Protein AF-A0AAD8JJK5-F1 (afdb_monomer_lite)

Radius of gyration: 21.24 Å; chains: 1; bounding box: 65×27×54 Å

Secondary structure (DSSP, 8-state):
---SHHHHHHHHHHHHHHHHS-HHHHHHHHHHHHHHHHHHHHHHHHHHHTHHHHHHH-TTS-HHHHHHHHHHHHHHHHHHHHHHHGGGS-HHHHHHHHHHHHHHHHHHHHHHIIIIITT-TT-HHHHHHHHHHHHHHHHHHHHHHHHHHHHHTTS-THHHHHHHHHHHHTT-

Organism: NCBI:txid360622

Structure (mmCIF, N/CA/C/O backbone):
data_AF-A0AAD8JJK5-F1
#
_entry.id   AF-A0AAD8JJK5-F1
#
loop_
_atom_site.group_PDB
_atom_site.id
_atom_site.type_symbol
_atom_site.label_atom_id
_atom_site.label_alt_id
_atom_site.label_comp_id
_atom_site.label_asym_id
_atom_site.label_entity_id
_atom_site.label_seq_id
_atom_site.pdbx_PDB_ins_code
_atom_site.Cartn_x
_atom_site.Cartn_y
_atom_site.Cartn_z
_atom_site.occupancy
_atom_site.B_iso_or_equiv
_atom_site.auth_seq_id
_atom_site.auth_comp_id
_atom_site.auth_asym_id
_atom_site.auth_atom_id
_atom_site.pdbx_PDB_model_num
ATOM 1 N N . MET A 1 1 ? 44.876 12.567 -32.647 1.00 43.31 1 MET A N 1
ATOM 2 C CA . MET A 1 1 ? 43.431 12.855 -32.775 1.00 43.31 1 MET A CA 1
ATOM 3 C C . MET A 1 1 ? 42.720 11.570 -33.188 1.00 43.31 1 MET A C 1
ATOM 5 O O . MET A 1 1 ? 42.617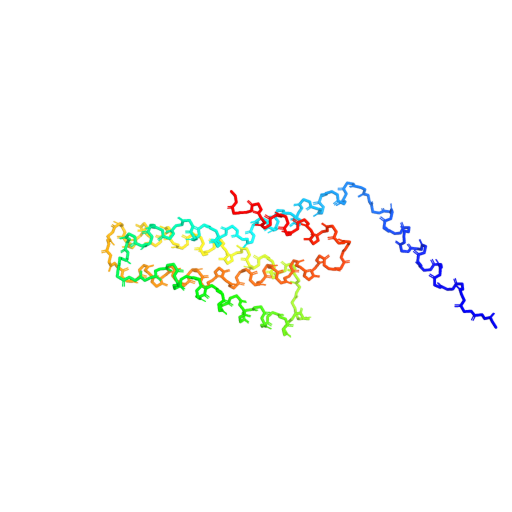 11.303 -34.373 1.00 43.31 1 MET A O 1
ATOM 9 N N . ALA A 1 2 ? 42.324 10.722 -32.238 1.00 44.94 2 ALA A N 1
ATOM 10 C CA . ALA A 1 2 ? 41.580 9.488 -32.514 1.00 44.94 2 ALA A CA 1
ATOM 11 C C . ALA A 1 2 ? 40.769 9.129 -31.262 1.00 44.94 2 ALA A C 1
ATOM 13 O O . ALA A 1 2 ? 41.302 8.551 -30.323 1.00 44.94 2 ALA A O 1
ATOM 14 N N . GLY A 1 3 ? 39.514 9.572 -31.204 1.00 46.41 3 GLY A N 1
ATOM 15 C CA . GLY A 1 3 ? 38.649 9.338 -30.040 1.00 46.41 3 GLY A CA 1
ATOM 16 C C . GLY A 1 3 ? 37.163 9.631 -30.255 1.00 46.41 3 GLY A C 1
ATOM 17 O O . GLY A 1 3 ? 36.410 9.575 -29.295 1.00 46.41 3 GLY A O 1
ATOM 18 N N . ALA A 1 4 ? 36.728 9.943 -31.483 1.00 51.31 4 ALA A N 1
ATOM 19 C CA . ALA A 1 4 ? 35.342 10.334 -31.766 1.00 51.31 4 ALA A CA 1
ATOM 20 C C . ALA A 1 4 ? 34.469 9.204 -32.360 1.00 51.31 4 ALA A C 1
ATOM 22 O O . ALA A 1 4 ? 33.254 9.255 -32.236 1.00 51.31 4 ALA A O 1
ATOM 23 N N . GLY A 1 5 ? 35.055 8.157 -32.959 1.00 49.50 5 GLY A N 1
ATOM 24 C CA . GLY A 1 5 ? 34.291 7.153 -33.727 1.00 49.50 5 GLY A CA 1
ATOM 25 C C . GLY A 1 5 ? 33.651 6.009 -32.923 1.00 49.50 5 GLY A C 1
ATOM 26 O O . GLY A 1 5 ? 32.744 5.343 -33.418 1.00 49.50 5 GLY A O 1
ATOM 27 N N . ALA A 1 6 ? 34.095 5.757 -31.687 1.00 53.78 6 ALA A N 1
ATOM 28 C CA . ALA A 1 6 ? 33.579 4.639 -30.888 1.00 53.78 6 ALA A CA 1
ATOM 29 C C . ALA A 1 6 ? 32.204 4.949 -30.264 1.00 53.78 6 ALA A C 1
ATOM 31 O O . ALA A 1 6 ? 31.313 4.105 -30.297 1.00 53.78 6 ALA A O 1
ATOM 32 N N . GLY A 1 7 ? 32.007 6.182 -29.777 1.00 54.28 7 GLY A N 1
ATOM 33 C CA . GLY A 1 7 ? 30.761 6.595 -29.123 1.00 54.28 7 GLY A CA 1
ATOM 34 C C . GLY A 1 7 ? 29.567 6.677 -30.078 1.00 54.28 7 GLY A C 1
ATOM 35 O O . GLY A 1 7 ? 28.477 6.228 -29.738 1.00 54.28 7 GLY A O 1
ATOM 36 N N . GLU A 1 8 ? 29.752 7.174 -31.303 1.00 56.25 8 GLU A N 1
ATOM 37 C CA . GLU A 1 8 ? 28.666 7.272 -32.295 1.00 56.25 8 GLU A CA 1
ATOM 38 C C . GLU A 1 8 ? 28.166 5.899 -32.762 1.00 56.25 8 GLU A C 1
ATOM 40 O O . GLU A 1 8 ? 26.962 5.696 -32.938 1.00 56.25 8 GLU A O 1
ATOM 45 N N . THR A 1 9 ? 29.070 4.929 -32.903 1.00 55.75 9 THR A N 1
ATOM 46 C CA . THR A 1 9 ? 28.735 3.573 -33.359 1.00 55.75 9 THR A CA 1
ATOM 47 C C . THR A 1 9 ? 27.918 2.817 -32.307 1.00 55.75 9 THR A C 1
ATOM 49 O O . THR A 1 9 ? 26.923 2.173 -32.639 1.00 55.75 9 THR A O 1
ATOM 52 N N . GLU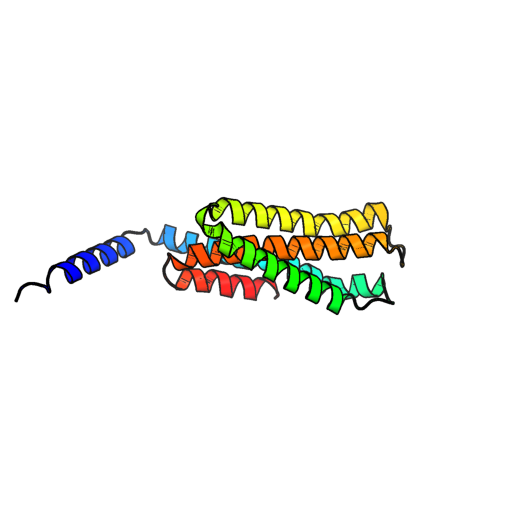 A 1 10 ? 28.279 2.957 -31.029 1.00 57.28 10 GLU A N 1
ATOM 53 C CA . GLU A 1 10 ? 27.555 2.362 -29.901 1.00 57.28 10 GLU A CA 1
ATOM 54 C C . GLU A 1 10 ? 26.169 3.002 -29.729 1.00 57.28 10 GLU A C 1
ATOM 56 O O . GLU A 1 10 ? 25.160 2.301 -29.654 1.00 57.28 10 GLU A O 1
ATOM 61 N N . THR A 1 11 ? 26.091 4.335 -29.811 1.00 59.47 11 THR A N 1
ATOM 62 C CA . THR A 1 11 ? 24.824 5.086 -29.730 1.00 59.47 11 THR A CA 1
ATOM 63 C C . THR A 1 11 ? 23.865 4.694 -30.859 1.00 59.47 11 THR A C 1
ATOM 65 O O . THR A 1 11 ? 22.672 4.486 -30.634 1.00 59.47 11 THR A O 1
ATOM 68 N N . THR A 1 12 ? 24.387 4.507 -32.074 1.00 58.19 12 THR A N 1
ATOM 69 C CA . THR A 1 12 ? 23.602 4.057 -33.234 1.00 58.19 12 THR A CA 1
ATOM 70 C C . THR A 1 12 ? 23.075 2.632 -33.039 1.00 58.19 12 THR A C 1
ATOM 72 O O . THR A 1 12 ? 21.930 2.342 -33.385 1.00 58.19 12 THR A O 1
ATOM 75 N N . HIS A 1 13 ? 23.866 1.752 -32.422 1.00 57.56 13 HIS A N 1
ATOM 76 C CA . HIS A 1 13 ? 23.468 0.376 -32.123 1.00 57.56 13 HIS A CA 1
ATOM 77 C C . HIS A 1 13 ? 22.367 0.304 -31.052 1.00 57.56 13 HIS A C 1
ATOM 79 O O . HIS A 1 13 ? 21.418 -0.469 -31.189 1.00 57.56 13 HIS A O 1
ATOM 85 N N . VAL A 1 14 ? 22.449 1.146 -30.015 1.00 61.38 14 VAL A N 1
ATOM 86 C CA . VAL A 1 14 ? 21.420 1.262 -28.967 1.00 61.38 14 VAL A CA 1
ATOM 87 C C . VAL A 1 14 ? 20.111 1.801 -29.553 1.00 61.38 14 VAL A C 1
ATOM 89 O O . VAL A 1 14 ? 19.045 1.237 -29.309 1.00 61.38 14 VAL A O 1
ATOM 92 N N . LEU A 1 15 ? 20.177 2.825 -30.409 1.00 60.00 15 LEU A N 1
ATOM 93 C CA . LEU A 1 15 ? 19.006 3.3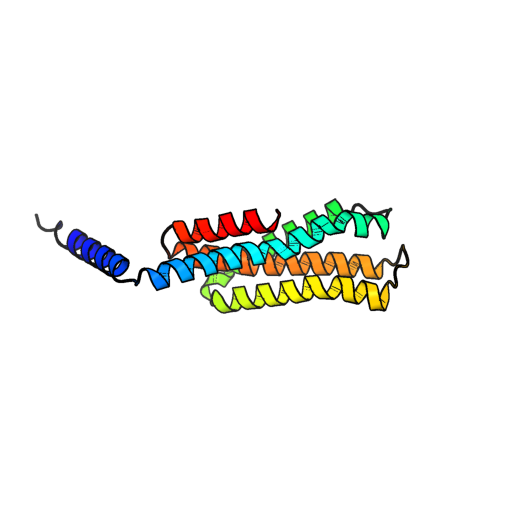69 -31.108 1.00 60.00 15 LEU A CA 1
ATOM 94 C C . LEU A 1 15 ? 18.364 2.348 -32.059 1.00 60.00 15 LEU A C 1
ATOM 96 O O . LEU A 1 15 ? 17.137 2.286 -32.171 1.00 60.00 15 LEU A O 1
ATOM 100 N N . GLN A 1 16 ? 19.170 1.517 -32.721 1.00 58.69 16 GLN A N 1
ATOM 101 C CA . GLN A 1 16 ? 18.670 0.422 -33.553 1.00 58.69 16 GLN A CA 1
ATOM 102 C C . GLN A 1 16 ? 18.023 -0.691 -32.725 1.00 58.69 16 GLN A C 1
ATOM 104 O O . GLN A 1 16 ? 16.992 -1.217 -33.137 1.00 58.69 16 GLN A O 1
ATOM 109 N N . LEU A 1 17 ? 18.567 -1.026 -31.551 1.00 60.53 17 LEU A N 1
ATOM 110 C CA . LEU A 1 17 ? 17.965 -1.999 -30.632 1.00 60.53 17 LEU A CA 1
ATOM 111 C C . LEU A 1 17 ? 16.621 -1.510 -30.080 1.00 60.53 17 LEU A C 1
ATOM 113 O O . LEU A 1 17 ? 15.663 -2.281 -30.069 1.00 60.53 17 LEU A O 1
ATOM 117 N N . ILE A 1 18 ? 16.517 -0.228 -29.715 1.00 59.38 18 ILE A N 1
ATOM 118 C CA . ILE A 1 18 ? 15.254 0.404 -29.295 1.00 59.38 18 ILE A CA 1
ATOM 119 C C . ILE A 1 18 ? 14.221 0.355 -30.433 1.00 59.38 18 ILE A C 1
ATOM 121 O O . ILE A 1 18 ? 13.069 -0.005 -30.200 1.00 59.38 18 ILE A O 1
ATOM 125 N N . ASN A 1 19 ? 14.633 0.640 -31.674 1.00 57.09 19 ASN A N 1
ATOM 126 C CA . ASN A 1 19 ? 13.756 0.563 -32.850 1.00 57.09 19 ASN A CA 1
ATOM 127 C C . ASN A 1 19 ? 13.371 -0.870 -33.254 1.00 57.09 19 ASN A C 1
ATOM 129 O O . ASN A 1 19 ? 12.398 -1.059 -33.983 1.00 57.09 19 ASN A O 1
ATOM 133 N N . LYS A 1 20 ? 14.118 -1.885 -32.802 1.00 53.38 20 LYS A N 1
ATOM 134 C CA . LYS A 1 20 ? 13.864 -3.297 -33.125 1.00 53.38 20 LYS A CA 1
ATOM 135 C C . LYS A 1 20 ? 12.870 -3.961 -32.170 1.00 53.38 20 LYS A C 1
ATOM 137 O O . LYS A 1 20 ? 12.409 -5.065 -32.459 1.00 53.38 20 LYS A O 1
ATOM 142 N N . VAL A 1 21 ? 12.508 -3.312 -31.059 1.00 58.00 21 VAL A N 1
ATOM 143 C CA . VAL A 1 21 ? 11.443 -3.806 -30.177 1.00 58.00 21 VAL A CA 1
ATOM 144 C C . VAL A 1 21 ? 10.102 -3.669 -30.909 1.00 58.00 21 VAL A C 1
ATOM 146 O O . VAL A 1 21 ? 9.715 -2.555 -31.269 1.00 58.00 21 VAL A O 1
ATOM 149 N N . PRO A 1 22 ? 9.358 -4.767 -31.145 1.00 59.78 22 PRO A N 1
ATOM 150 C CA . PRO A 1 22 ? 8.077 -4.699 -31.834 1.00 59.78 22 PRO A CA 1
ATOM 151 C C . PRO A 1 22 ? 7.124 -3.745 -31.106 1.00 59.78 22 PRO A C 1
ATOM 153 O O . PRO A 1 22 ? 6.895 -3.876 -29.903 1.00 59.78 22 PRO A O 1
ATOM 156 N N . LYS A 1 23 ? 6.515 -2.813 -31.846 1.00 59.28 23 LYS A N 1
ATOM 157 C CA . LYS A 1 23 ? 5.560 -1.812 -31.327 1.00 59.28 23 LYS A CA 1
ATOM 158 C C . LYS A 1 23 ? 4.419 -2.427 -30.491 1.00 59.28 23 LYS A C 1
ATOM 160 O O . LYS A 1 23 ? 3.907 -1.783 -29.580 1.00 59.28 23 LYS A O 1
ATOM 165 N N . TYR A 1 24 ? 4.051 -3.681 -30.764 1.00 60.31 24 TYR A N 1
ATOM 166 C CA . TYR A 1 24 ? 3.068 -4.441 -29.984 1.00 60.31 24 TYR A CA 1
ATOM 167 C C . TYR A 1 24 ? 3.554 -4.774 -28.565 1.00 60.31 24 TYR A C 1
ATOM 169 O O . TYR A 1 24 ? 2.817 -4.555 -27.608 1.00 60.31 24 TYR A O 1
ATOM 177 N N . THR A 1 25 ? 4.803 -5.218 -28.404 1.00 66.56 25 THR A N 1
ATOM 178 C CA . THR A 1 25 ? 5.408 -5.513 -27.092 1.00 66.56 25 THR A CA 1
ATOM 179 C C . THR A 1 25 ? 5.520 -4.252 -26.233 1.00 66.56 25 THR A C 1
ATOM 181 O O . THR A 1 25 ? 5.293 -4.296 -25.027 1.00 66.56 25 THR A O 1
ATOM 184 N N . TYR A 1 26 ? 5.793 -3.110 -26.869 1.00 71.25 26 TYR A N 1
ATOM 185 C CA . TYR A 1 26 ? 5.888 -1.803 -26.216 1.00 71.25 26 TYR A CA 1
ATOM 186 C C . TYR A 1 26 ? 4.556 -1.344 -25.595 1.00 71.25 26 TYR A C 1
ATOM 188 O O . TYR A 1 26 ? 4.511 -0.941 -24.433 1.00 71.25 26 TYR A O 1
ATOM 196 N N . ASN A 1 27 ? 3.451 -1.450 -26.341 1.00 79.44 27 ASN A N 1
ATOM 197 C CA . ASN A 1 27 ? 2.131 -1.072 -25.826 1.00 79.44 27 ASN A CA 1
ATOM 198 C C . ASN A 1 27 ? 1.664 -2.005 -24.699 1.00 79.44 27 ASN A C 1
ATOM 200 O O . ASN A 1 27 ? 1.090 -1.534 -23.722 1.00 79.44 27 ASN A O 1
ATOM 204 N N . VAL A 1 28 ? 1.946 -3.308 -24.804 1.00 84.31 28 VAL A N 1
ATOM 205 C CA . VAL A 1 28 ? 1.598 -4.286 -23.760 1.00 84.31 28 VAL A CA 1
ATOM 206 C C . VAL A 1 28 ? 2.356 -3.998 -22.466 1.00 84.31 28 VAL A C 1
ATOM 208 O O . VAL A 1 28 ? 1.747 -3.966 -21.399 1.00 84.31 28 VAL A O 1
ATOM 211 N N . ALA A 1 29 ? 3.661 -3.720 -22.547 1.00 85.19 29 ALA A N 1
ATOM 212 C CA . ALA A 1 29 ? 4.450 -3.347 -21.377 1.00 85.19 29 ALA A CA 1
ATOM 213 C C . ALA A 1 29 ? 3.900 -2.073 -20.712 1.00 85.19 29 ALA A C 1
ATOM 215 O O . ALA A 1 29 ? 3.741 -2.045 -19.494 1.00 85.19 29 ALA A O 1
ATOM 216 N N . TYR A 1 30 ? 3.524 -1.053 -21.493 1.00 86.94 30 TYR A N 1
ATOM 217 C CA . TYR A 1 30 ? 2.931 0.174 -20.953 1.00 86.94 30 TYR A CA 1
ATOM 218 C C . TYR A 1 30 ? 1.647 -0.116 -20.165 1.00 86.94 30 TYR A C 1
ATOM 220 O O . TYR A 1 30 ? 1.494 0.360 -19.041 1.00 86.94 30 TYR A O 1
ATOM 228 N N . THR A 1 31 ? 0.751 -0.939 -20.717 1.00 87.56 31 THR A N 1
ATOM 229 C CA . THR A 1 31 ? -0.482 -1.342 -20.030 1.00 87.56 31 THR A CA 1
ATOM 230 C C . THR A 1 31 ? -0.191 -2.120 -18.747 1.00 87.56 31 THR A C 1
ATOM 232 O O . THR A 1 31 ? -0.843 -1.867 -17.743 1.00 87.56 31 THR A O 1
ATOM 235 N N . ILE A 1 32 ? 0.810 -3.006 -18.731 1.00 90.38 32 ILE A N 1
ATOM 236 C CA . ILE A 1 32 ? 1.195 -3.751 -17.521 1.00 90.38 32 ILE A CA 1
ATOM 237 C C . ILE A 1 32 ? 1.680 -2.798 -16.421 1.00 90.38 32 ILE A C 1
ATOM 239 O O . ILE A 1 32 ? 1.184 -2.867 -15.298 1.00 90.38 32 ILE A O 1
ATOM 243 N N . TYR A 1 33 ? 2.606 -1.884 -16.732 1.00 89.62 33 TYR A N 1
ATOM 244 C CA . TYR A 1 33 ? 3.103 -0.897 -15.765 1.00 89.62 33 TYR A CA 1
ATOM 245 C C . TYR A 1 33 ? 1.980 0.013 -15.251 1.00 89.62 33 TYR A C 1
ATOM 247 O O . TYR A 1 33 ? 1.919 0.298 -14.056 1.00 89.62 33 TYR A O 1
ATOM 255 N N . PHE A 1 34 ? 1.054 0.403 -16.130 1.00 90.44 34 PHE A N 1
ATOM 256 C CA . PHE A 1 34 ? -0.146 1.142 -15.752 1.00 90.44 34 PHE A CA 1
ATOM 257 C C . PHE A 1 34 ? -1.040 0.341 -14.792 1.00 90.44 34 PHE A C 1
ATOM 259 O O . PHE A 1 34 ? -1.384 0.839 -13.724 1.00 90.44 34 PHE A O 1
ATOM 266 N N . THR A 1 35 ? -1.377 -0.911 -15.117 1.00 91.06 35 THR A N 1
ATOM 267 C CA . THR A 1 35 ? -2.236 -1.761 -14.276 1.00 91.06 35 THR A CA 1
ATOM 268 C C . THR A 1 35 ? -1.598 -2.066 -12.922 1.00 91.06 35 THR A C 1
ATOM 270 O O . THR A 1 35 ? -2.292 -2.042 -11.908 1.00 91.06 35 THR A O 1
ATOM 273 N N . ILE A 1 36 ? -0.283 -2.302 -12.867 1.00 90.69 36 ILE A N 1
ATOM 274 C CA . ILE A 1 36 ? 0.417 -2.464 -11.586 1.00 90.69 36 ILE A CA 1
ATOM 275 C C . ILE A 1 36 ? 0.369 -1.153 -10.790 1.00 90.69 36 ILE A C 1
ATOM 277 O O . ILE A 1 36 ? 0.106 -1.191 -9.591 1.00 90.69 36 ILE A O 1
ATOM 281 N N . GLY A 1 37 ? 0.549 -0.008 -11.463 1.00 89.12 37 GLY A N 1
ATOM 282 C CA . GLY A 1 37 ? 0.380 1.335 -10.902 1.00 89.12 37 GLY A CA 1
ATOM 283 C C . GLY A 1 37 ? -0.987 1.547 -10.244 1.00 89.12 37 GLY A C 1
ATOM 284 O O . GLY A 1 37 ? -1.068 2.060 -9.133 1.00 89.12 37 GLY A O 1
ATOM 285 N N . VAL A 1 38 ? -2.058 1.089 -10.896 1.00 91.56 38 VAL A N 1
ATOM 286 C CA . VAL A 1 38 ? -3.416 1.109 -10.331 1.00 91.56 38 VAL A CA 1
ATOM 287 C C . VAL A 1 38 ? -3.514 0.190 -9.109 1.00 91.56 38 VAL A C 1
ATOM 289 O O . VAL A 1 38 ? -4.047 0.575 -8.071 1.00 91.56 38 VAL A O 1
ATOM 292 N N . GLY A 1 39 ? -2.994 -1.032 -9.225 1.00 88.06 39 GLY A N 1
ATOM 293 C CA . GLY A 1 39 ? -3.186 -2.076 -8.223 1.00 88.06 39 GLY A CA 1
ATOM 294 C C . GLY A 1 39 ? -2.486 -1.827 -6.888 1.00 88.06 39 GLY A C 1
ATOM 295 O O . GLY A 1 39 ? -2.941 -2.364 -5.881 1.00 88.06 39 GLY A O 1
ATOM 296 N N . TYR A 1 40 ? -1.397 -1.053 -6.854 1.00 87.88 40 TYR A N 1
ATOM 297 C CA . TYR A 1 40 ? -0.611 -0.902 -5.626 1.00 87.88 40 TYR A CA 1
ATOM 298 C C . TYR A 1 40 ? -1.134 0.182 -4.665 1.00 87.88 40 TYR A C 1
ATOM 300 O O . TYR A 1 40 ? -0.968 0.028 -3.461 1.00 87.88 40 TYR A O 1
ATOM 308 N N . LEU A 1 41 ? -1.837 1.215 -5.153 1.00 87.12 41 LEU A N 1
ATOM 309 C CA . LEU A 1 41 ? -2.508 2.206 -4.286 1.00 87.12 41 LEU A CA 1
ATOM 310 C C . LEU A 1 41 ? -3.946 1.827 -3.922 1.00 87.12 41 LEU A C 1
ATOM 312 O O . LEU A 1 41 ? -4.473 2.322 -2.926 1.00 87.12 41 LEU A O 1
ATOM 316 N N . LEU A 1 42 ? -4.584 0.960 -4.712 1.00 88.62 42 LEU A N 1
ATOM 317 C CA . LEU A 1 42 ? -5.981 0.564 -4.514 1.00 88.62 42 LEU A CA 1
ATOM 318 C C . LEU A 1 42 ? -6.285 0.128 -3.068 1.00 88.62 42 LEU A C 1
ATOM 320 O O . LEU A 1 42 ? -7.285 0.592 -2.519 1.00 88.62 42 LEU A O 1
ATOM 324 N N . PRO A 1 43 ? -5.453 -0.696 -2.404 1.00 88.19 43 PRO A N 1
ATOM 325 C CA . PRO A 1 43 ? -5.751 -1.151 -1.052 1.00 88.19 43 PRO A CA 1
ATOM 326 C C . PRO A 1 43 ? -5.764 -0.009 -0.033 1.00 88.19 43 PRO A C 1
ATOM 328 O O . PRO A 1 43 ? -6.669 0.064 0.794 1.00 88.19 43 PRO A O 1
ATOM 331 N N . TRP A 1 44 ? -4.810 0.920 -0.131 1.00 90.25 44 TRP A N 1
ATOM 332 C CA . TRP A 1 44 ? -4.762 2.109 0.717 1.00 90.25 44 TRP A CA 1
ATOM 333 C C . TRP A 1 44 ? -5.982 3.012 0.501 1.00 90.25 44 TRP A C 1
ATOM 335 O O . TRP A 1 44 ? -6.617 3.433 1.469 1.00 90.25 44 TRP A O 1
ATOM 345 N N . ASN A 1 45 ? -6.366 3.239 -0.757 1.00 91.38 45 ASN A N 1
ATOM 346 C CA . ASN A 1 45 ? -7.550 4.034 -1.079 1.00 91.38 45 ASN A CA 1
ATOM 347 C C . ASN A 1 45 ? -8.828 3.388 -0.529 1.00 91.38 45 ASN A C 1
ATOM 349 O O . ASN A 1 45 ? -9.648 4.081 0.066 1.00 91.38 45 ASN A O 1
ATOM 353 N N . ALA A 1 46 ? -8.961 2.061 -0.629 1.00 90.62 46 ALA A N 1
ATOM 354 C CA . ALA A 1 46 ? -10.087 1.334 -0.047 1.00 90.62 46 ALA A CA 1
ATOM 355 C C . ALA A 1 46 ? -10.177 1.527 1.478 1.00 90.62 46 ALA A C 1
ATOM 357 O O . ALA A 1 46 ? -11.271 1.718 2.012 1.00 90.62 46 ALA A O 1
ATOM 358 N N . PHE A 1 47 ? -9.037 1.534 2.180 1.00 89.50 47 PHE A N 1
ATOM 359 C CA . PHE A 1 47 ? -8.997 1.825 3.613 1.00 89.50 47 PHE A CA 1
ATOM 360 C C . PHE A 1 47 ? -9.429 3.253 3.938 1.00 89.50 47 PHE A C 1
ATOM 362 O O . PHE A 1 47 ? -10.211 3.423 4.871 1.00 89.50 47 PHE A O 1
ATOM 369 N N . ILE A 1 48 ? -8.971 4.257 3.177 1.00 89.44 48 ILE A N 1
ATOM 370 C CA . ILE A 1 48 ? -9.384 5.656 3.373 1.00 89.44 48 ILE A CA 1
ATOM 371 C C . ILE A 1 48 ? -10.893 5.808 3.162 1.00 89.44 48 ILE A C 1
ATOM 373 O O . ILE A 1 48 ? -11.567 6.405 3.998 1.00 89.44 48 ILE A O 1
ATOM 377 N N . THR A 1 49 ? -11.444 5.241 2.088 1.00 90.44 49 THR A N 1
ATOM 378 C CA . THR A 1 49 ? -12.888 5.302 1.813 1.00 90.44 49 THR A CA 1
ATOM 379 C C . THR A 1 49 ? -13.710 4.634 2.918 1.00 90.44 49 THR A C 1
ATOM 381 O O . THR A 1 49 ? -14.816 5.073 3.221 1.00 90.44 49 THR A O 1
ATOM 384 N N . ALA A 1 50 ? -13.171 3.599 3.565 1.00 88.88 50 ALA A N 1
ATOM 385 C CA . ALA A 1 50 ? -13.822 2.919 4.679 1.00 88.88 50 ALA A CA 1
ATOM 386 C C . ALA A 1 50 ? -13.613 3.599 6.051 1.00 88.88 50 ALA A C 1
ATOM 388 O O . ALA A 1 50 ? -14.130 3.097 7.051 1.00 88.88 50 ALA A O 1
ATOM 389 N N . VAL A 1 51 ? -12.889 4.723 6.156 1.00 87.12 51 VAL A N 1
ATOM 390 C CA . VAL A 1 51 ? -12.612 5.384 7.452 1.00 87.12 51 VAL A CA 1
ATOM 391 C C . VAL A 1 51 ? -13.892 5.776 8.188 1.00 87.12 51 VAL A C 1
ATOM 393 O O . VAL A 1 51 ? -13.960 5.612 9.408 1.00 87.12 51 VAL A O 1
ATOM 396 N N . ASP A 1 52 ? -14.927 6.222 7.477 1.00 87.25 52 ASP A N 1
ATOM 397 C CA . ASP A 1 52 ? -16.206 6.590 8.095 1.00 87.25 52 ASP A CA 1
ATOM 398 C C . ASP A 1 52 ? -16.890 5.382 8.753 1.00 87.25 52 ASP A C 1
ATOM 400 O O . ASP A 1 52 ? -17.428 5.490 9.857 1.00 87.25 52 ASP A O 1
ATOM 404 N N . TYR A 1 53 ? -16.791 4.200 8.129 1.00 87.12 53 TYR A N 1
ATOM 405 C CA . TYR A 1 53 ? -17.291 2.944 8.696 1.00 87.12 53 TYR A CA 1
ATOM 406 C C . TYR A 1 53 ? -16.581 2.602 10.009 1.00 87.12 53 TYR A C 1
ATOM 408 O O . TYR A 1 53 ? -17.218 2.309 11.023 1.00 87.12 53 TYR A O 1
ATOM 416 N N . PHE A 1 54 ? -15.253 2.689 10.023 1.00 85.19 54 PHE A N 1
ATOM 417 C CA . PHE A 1 54 ? -14.478 2.414 11.230 1.00 85.19 54 PHE A CA 1
ATOM 418 C C . PHE A 1 54 ? -14.688 3.466 12.318 1.00 85.19 54 PHE A C 1
ATOM 420 O O . PHE A 1 54 ? -14.702 3.121 13.497 1.00 85.19 54 PHE A O 1
ATOM 427 N N . THR A 1 55 ? -14.887 4.727 11.942 1.00 85.81 55 THR A N 1
ATOM 428 C CA . THR A 1 55 ? -15.177 5.814 12.886 1.00 85.81 55 THR A CA 1
ATOM 429 C C . THR A 1 55 ? -16.539 5.611 13.544 1.00 85.81 55 THR A C 1
ATOM 431 O O . THR A 1 55 ? -16.668 5.787 14.754 1.00 85.81 55 THR A O 1
ATOM 434 N N . TYR A 1 56 ? -17.539 5.149 12.787 1.00 84.69 56 TYR A N 1
ATOM 435 C CA . TYR A 1 56 ? -18.830 4.739 13.340 1.00 84.69 56 TYR A CA 1
ATOM 436 C C . TYR A 1 56 ? -18.691 3.567 14.327 1.00 84.69 56 TYR A C 1
ATOM 438 O O . TYR A 1 56 ? -19.299 3.574 15.399 1.00 84.69 56 TYR A O 1
ATOM 446 N N . LEU A 1 57 ? -17.864 2.574 13.993 1.00 81.75 57 LEU A N 1
ATOM 447 C CA . LEU A 1 57 ? -17.664 1.382 14.820 1.00 81.75 57 LEU A CA 1
ATOM 448 C C . LEU A 1 57 ? -16.814 1.652 16.084 1.00 81.75 57 LEU A C 1
ATOM 450 O O . LEU A 1 57 ? -16.968 0.954 17.094 1.00 81.75 57 LEU A O 1
ATOM 454 N N . TYR A 1 58 ? -15.945 2.670 16.042 1.00 81.62 58 TYR A N 1
ATOM 455 C CA . TYR A 1 58 ? -14.988 3.038 17.094 1.00 81.62 58 TYR A CA 1
ATOM 456 C C . TYR A 1 58 ? -14.956 4.565 17.354 1.00 81.62 58 TYR A C 1
ATOM 458 O O . TYR A 1 58 ? -13.939 5.221 17.118 1.00 81.62 58 TYR A O 1
ATOM 466 N N . PRO A 1 59 ? -16.032 5.155 17.911 1.00 77.44 59 PRO A N 1
ATOM 467 C CA . PRO A 1 59 ? -16.214 6.613 17.987 1.00 77.44 59 PRO A CA 1
ATOM 468 C C . PRO A 1 59 ? -15.248 7.351 18.931 1.00 77.44 59 PRO A C 1
ATOM 470 O O . PRO A 1 59 ? -15.105 8.567 18.843 1.00 77.44 59 PRO A O 1
ATOM 473 N N . ASN A 1 60 ? -14.568 6.641 19.838 1.00 79.25 60 ASN A N 1
ATOM 474 C CA . ASN A 1 60 ? -13.640 7.232 20.813 1.00 79.25 60 ASN A CA 1
ATOM 475 C C . ASN A 1 60 ? -12.177 7.245 20.331 1.00 79.25 60 ASN A C 1
ATOM 477 O O . ASN A 1 60 ? -11.263 7.443 21.131 1.00 79.25 60 ASN A O 1
ATOM 481 N N . THR A 1 61 ? -11.912 6.965 19.053 1.00 81.06 61 THR A N 1
ATOM 482 C CA . THR A 1 61 ? -10.549 6.861 18.512 1.00 81.06 61 THR A CA 1
ATOM 483 C C . THR A 1 61 ? -10.443 7.593 17.177 1.00 81.06 61 THR A C 1
ATOM 485 O O . THR A 1 61 ? -11.331 7.498 16.339 1.00 81.06 61 THR A O 1
ATOM 488 N N . SER A 1 62 ? -9.346 8.324 16.963 1.00 86.56 62 SER A N 1
ATOM 489 C CA . SER A 1 62 ? -9.065 9.014 15.694 1.00 86.56 62 SER A CA 1
ATOM 490 C C . SER A 1 62 ? -8.520 8.036 14.648 1.00 86.56 62 SER A C 1
ATOM 492 O O . SER A 1 62 ? -7.309 7.967 14.421 1.00 86.56 62 SER A O 1
ATOM 494 N N . ILE A 1 63 ? -9.418 7.240 14.059 1.00 87.94 63 ILE A N 1
ATOM 495 C CA . ILE A 1 63 ? -9.088 6.181 13.093 1.00 87.94 63 ILE A CA 1
ATOM 496 C C . ILE A 1 63 ? -8.293 6.721 11.905 1.00 87.94 63 ILE A C 1
ATOM 498 O O . ILE A 1 63 ? -7.274 6.140 11.533 1.00 87.94 63 ILE A O 1
ATOM 502 N N . ASP A 1 64 ? -8.733 7.854 11.361 1.00 88.00 64 ASP A N 1
ATOM 503 C CA . ASP A 1 64 ? -8.108 8.575 10.254 1.00 88.00 64 ASP A CA 1
ATOM 504 C C . ASP A 1 64 ? -6.604 8.786 10.490 1.00 88.00 64 ASP A C 1
ATOM 506 O O . ASP A 1 64 ? -5.764 8.423 9.662 1.00 88.00 64 ASP A O 1
ATOM 510 N N . ARG A 1 65 ? -6.247 9.297 11.674 1.00 90.38 65 ARG A N 1
ATOM 511 C CA . ARG A 1 65 ? -4.856 9.599 12.029 1.00 90.38 65 ARG A CA 1
ATOM 512 C C . ARG A 1 65 ? -4.068 8.337 12.307 1.00 90.38 65 ARG A C 1
ATOM 514 O O . ARG A 1 65 ? -2.925 8.229 11.872 1.00 90.38 65 ARG A O 1
ATOM 521 N N . THR A 1 66 ? -4.651 7.390 13.040 1.00 91.31 66 THR A N 1
ATOM 522 C CA . THR A 1 66 ? -3.964 6.139 13.369 1.00 91.31 66 THR A CA 1
ATOM 523 C C . THR A 1 66 ? -3.620 5.361 12.103 1.00 91.31 66 THR A C 1
ATOM 525 O O . THR A 1 66 ? -2.484 4.911 11.972 1.00 91.31 66 THR A O 1
ATOM 528 N N . PHE A 1 67 ? -4.548 5.249 11.151 1.00 92.81 67 PHE A N 1
ATOM 529 C CA . PHE A 1 67 ? -4.301 4.555 9.888 1.00 92.81 67 PHE A CA 1
ATOM 530 C C . PHE A 1 67 ? -3.213 5.253 9.073 1.00 92.81 67 PHE A C 1
ATOM 532 O O . PHE A 1 67 ? -2.268 4.592 8.648 1.00 92.81 67 PHE A O 1
ATOM 539 N N . ALA A 1 68 ? -3.285 6.579 8.925 1.00 93.25 68 ALA A N 1
ATOM 540 C CA . ALA A 1 68 ? -2.280 7.346 8.190 1.00 93.25 68 ALA A CA 1
ATOM 541 C C . ALA A 1 68 ? -0.877 7.228 8.800 1.00 93.25 68 ALA A C 1
ATOM 543 O O . ALA A 1 68 ? 0.088 6.982 8.079 1.00 93.25 68 ALA A O 1
ATOM 544 N N . ILE A 1 69 ? -0.754 7.359 10.125 1.00 94.31 69 ILE A N 1
ATOM 545 C CA . ILE A 1 69 ? 0.531 7.238 10.824 1.00 94.31 69 ILE A CA 1
ATOM 546 C C . ILE A 1 69 ? 1.096 5.831 10.628 1.00 94.31 69 ILE A C 1
ATOM 548 O O . ILE A 1 69 ? 2.233 5.688 10.187 1.00 94.31 69 ILE A O 1
ATOM 552 N N . ILE A 1 70 ? 0.312 4.791 10.914 1.00 94.50 70 ILE A N 1
ATOM 553 C CA . ILE A 1 70 ? 0.785 3.407 10.809 1.00 94.50 70 ILE A CA 1
ATOM 554 C C . ILE A 1 70 ? 1.200 3.083 9.377 1.00 94.50 70 ILE A C 1
ATOM 556 O O . ILE A 1 70 ? 2.293 2.559 9.176 1.00 94.50 70 ILE A O 1
ATOM 560 N N . TYR A 1 71 ? 0.382 3.453 8.392 1.00 93.88 71 TYR A N 1
ATOM 561 C CA . TYR A 1 71 ? 0.704 3.258 6.985 1.00 93.88 71 TYR A CA 1
ATOM 562 C C . TYR A 1 71 ? 2.023 3.944 6.614 1.00 93.88 71 TYR A C 1
ATOM 564 O O . TYR A 1 71 ? 2.967 3.278 6.204 1.00 93.88 71 TYR A O 1
ATOM 572 N N . MET A 1 72 ? 2.139 5.256 6.842 1.00 94.31 72 MET A N 1
ATOM 573 C CA . MET A 1 72 ? 3.313 6.034 6.431 1.00 94.31 72 MET A CA 1
ATOM 574 C C . MET A 1 72 ? 4.600 5.568 7.118 1.00 94.31 72 MET A C 1
ATOM 576 O O . MET A 1 72 ? 5.633 5.430 6.462 1.00 94.31 72 MET A O 1
ATOM 580 N N . PHE A 1 73 ? 4.554 5.285 8.424 1.00 95.56 73 PHE A N 1
ATOM 581 C CA . PHE A 1 73 ? 5.722 4.792 9.156 1.00 95.56 73 PHE A CA 1
ATOM 582 C C . PHE A 1 73 ? 6.148 3.398 8.687 1.00 95.56 73 PHE A C 1
ATOM 584 O O . PHE A 1 73 ? 7.340 3.162 8.474 1.00 95.56 73 PHE A O 1
ATOM 591 N N . VAL A 1 74 ? 5.201 2.473 8.506 1.00 95.56 74 VAL A N 1
ATOM 592 C CA . VAL A 1 74 ? 5.511 1.105 8.069 1.00 95.56 74 VAL A CA 1
ATOM 593 C C . VAL A 1 74 ? 6.012 1.090 6.627 1.00 95.56 74 VAL A C 1
ATOM 595 O O . VAL A 1 74 ? 7.013 0.423 6.353 1.00 95.56 74 VAL A O 1
ATOM 598 N N . THR A 1 75 ? 5.388 1.854 5.726 1.00 94.69 75 THR A N 1
ATOM 599 C CA . THR A 1 75 ? 5.854 2.020 4.344 1.00 94.69 75 THR A CA 1
ATOM 600 C C . THR A 1 75 ? 7.274 2.572 4.320 1.00 94.69 75 THR A C 1
ATOM 602 O O . THR A 1 75 ? 8.134 2.006 3.649 1.00 94.69 75 THR A O 1
ATOM 605 N N . LEU A 1 76 ? 7.566 3.619 5.101 1.00 93.50 76 LEU A N 1
ATOM 606 C CA . LEU A 1 76 ? 8.898 4.223 5.151 1.00 93.50 76 LEU A CA 1
ATOM 607 C C . LEU A 1 76 ? 9.967 3.225 5.617 1.00 93.50 76 LEU A C 1
ATOM 609 O O . LEU A 1 76 ? 10.986 3.055 4.949 1.00 93.50 76 LEU A O 1
ATOM 613 N N . ILE A 1 77 ? 9.740 2.538 6.740 1.00 93.94 77 ILE A N 1
ATOM 614 C CA . ILE A 1 77 ? 10.698 1.560 7.282 1.00 93.94 77 ILE A CA 1
ATOM 615 C C . ILE A 1 77 ? 10.905 0.406 6.295 1.00 93.94 77 ILE A C 1
ATOM 617 O O . ILE A 1 77 ? 12.041 -0.003 6.037 1.00 93.94 77 ILE A O 1
ATOM 621 N N . SER A 1 78 ? 9.817 -0.095 5.709 1.00 91.81 78 SER A N 1
ATOM 622 C CA . SER A 1 78 ? 9.861 -1.185 4.733 1.00 91.81 78 SER A CA 1
ATOM 623 C C . SER A 1 78 ? 10.617 -0.773 3.472 1.00 91.81 78 SER A C 1
ATOM 625 O O . SER A 1 78 ? 11.433 -1.544 2.970 1.00 91.81 78 SER A O 1
ATOM 627 N N . LEU A 1 79 ? 10.411 0.459 2.998 1.00 90.88 79 LEU A N 1
ATOM 628 C CA . LEU A 1 79 ? 11.116 1.023 1.851 1.00 90.88 79 LEU A CA 1
ATOM 629 C C . LEU A 1 79 ? 12.620 1.133 2.123 1.00 90.88 79 LEU A C 1
ATOM 631 O O . LEU A 1 79 ? 13.420 0.707 1.294 1.00 90.88 79 LEU A O 1
ATOM 635 N N . LEU A 1 80 ? 13.023 1.633 3.295 1.00 90.56 80 LEU A N 1
ATOM 636 C CA . LEU A 1 80 ? 14.438 1.695 3.682 1.00 90.56 80 LEU A CA 1
ATOM 637 C C . LEU A 1 80 ? 15.078 0.302 3.717 1.00 90.56 80 LEU A C 1
ATOM 639 O O . LEU A 1 80 ? 16.187 0.112 3.212 1.00 90.56 80 LEU A O 1
ATOM 643 N N . PHE A 1 81 ? 14.368 -0.688 4.262 1.00 88.19 81 PHE A N 1
ATOM 644 C CA . PHE A 1 81 ? 14.843 -2.070 4.305 1.00 88.19 81 PHE A CA 1
ATOM 645 C C . PHE A 1 81 ? 15.015 -2.655 2.901 1.00 88.19 81 PHE A C 1
ATOM 647 O O . PHE A 1 81 ? 16.043 -3.245 2.568 1.00 88.19 81 PHE A O 1
ATOM 654 N N . ILE A 1 82 ? 14.025 -2.436 2.045 1.00 86.69 82 ILE A N 1
ATOM 655 C CA . ILE A 1 82 ? 14.052 -2.805 0.636 1.00 86.69 82 ILE A CA 1
ATOM 656 C C . ILE A 1 82 ? 15.258 -2.208 -0.080 1.00 86.69 82 ILE A C 1
ATOM 658 O O . ILE A 1 82 ? 15.925 -2.925 -0.817 1.00 86.69 82 ILE A O 1
ATOM 662 N N . LEU A 1 83 ? 15.540 -0.920 0.125 1.00 85.50 83 LEU A N 1
ATOM 663 C CA . LEU A 1 83 ? 16.653 -0.241 -0.532 1.00 85.50 83 LEU A CA 1
ATOM 664 C C . LEU A 1 83 ? 17.996 -0.806 -0.053 1.00 85.50 83 LEU A C 1
ATOM 666 O O . LEU A 1 83 ? 18.888 -1.040 -0.867 1.00 85.50 83 LEU A O 1
ATOM 670 N N . ALA A 1 84 ? 18.118 -1.121 1.240 1.00 84.06 84 ALA A N 1
ATOM 671 C CA . ALA A 1 84 ? 19.308 -1.764 1.794 1.00 84.06 84 ALA A CA 1
ATOM 672 C C . ALA A 1 84 ? 19.538 -3.185 1.234 1.00 84.06 84 ALA A C 1
ATOM 674 O O . ALA A 1 84 ? 20.678 -3.574 0.968 1.00 84.06 84 ALA A O 1
ATOM 675 N N . TYR A 1 85 ? 18.466 -3.952 1.009 1.00 79.62 85 TYR A N 1
ATOM 676 C CA . TYR A 1 85 ? 18.516 -5.343 0.534 1.00 79.62 85 TYR A CA 1
ATOM 677 C C . TYR A 1 85 ? 18.204 -5.515 -0.962 1.00 79.62 85 TYR A C 1
ATOM 679 O O . TYR A 1 85 ? 18.107 -6.649 -1.442 1.00 79.62 85 TYR A O 1
ATOM 687 N N . ALA A 1 86 ? 18.108 -4.419 -1.721 1.00 70.94 86 ALA A N 1
ATOM 688 C CA . ALA A 1 86 ? 17.628 -4.412 -3.106 1.00 70.94 86 ALA A CA 1
ATOM 689 C C . ALA A 1 86 ? 18.416 -5.356 -4.025 1.00 70.94 86 ALA A C 1
ATOM 691 O O . ALA A 1 86 ? 17.847 -5.986 -4.909 1.00 70.94 86 ALA A O 1
ATOM 692 N N . ARG A 1 87 ? 19.720 -5.522 -3.773 1.00 68.06 87 ARG A N 1
ATOM 693 C CA . ARG A 1 87 ? 20.606 -6.380 -4.578 1.00 68.06 87 ARG A CA 1
ATOM 694 C C . ARG A 1 87 ? 20.374 -7.882 -4.397 1.00 68.06 87 ARG A C 1
ATOM 696 O O . ARG A 1 87 ? 20.841 -8.660 -5.219 1.00 68.06 87 ARG A O 1
ATOM 703 N N . LYS A 1 88 ? 19.696 -8.310 -3.326 1.00 65.69 88 LYS A N 1
ATOM 704 C CA . LYS A 1 88 ? 19.540 -9.736 -2.986 1.00 65.69 88 LYS A CA 1
ATOM 705 C C . LYS A 1 88 ? 18.221 -10.338 -3.484 1.00 65.69 88 LYS A C 1
ATOM 707 O O . LYS A 1 88 ? 18.056 -11.552 -3.429 1.00 65.69 88 LYS A O 1
ATOM 712 N N . SER A 1 89 ? 17.275 -9.517 -3.942 1.00 68.56 89 SER A N 1
ATOM 713 C CA . SER A 1 89 ? 15.912 -9.956 -4.250 1.00 68.56 89 SER A CA 1
ATOM 714 C C . SER A 1 89 ? 15.451 -9.461 -5.617 1.00 68.56 89 SER A C 1
ATOM 716 O O . SER A 1 89 ? 15.547 -8.277 -5.926 1.00 68.56 89 SER A O 1
ATOM 718 N N . THR A 1 90 ? 14.924 -10.373 -6.434 1.00 79.31 90 THR A N 1
ATOM 719 C CA . THR A 1 90 ? 14.405 -10.069 -7.771 1.00 79.31 90 THR A CA 1
ATOM 720 C C . THR A 1 90 ? 13.118 -9.245 -7.684 1.00 79.31 90 THR A C 1
ATOM 722 O O . THR A 1 90 ? 12.181 -9.629 -6.979 1.00 79.31 90 THR A O 1
ATOM 725 N N . SER A 1 91 ? 13.026 -8.158 -8.458 1.00 79.81 91 SER A N 1
ATOM 726 C CA . SER A 1 91 ? 11.862 -7.253 -8.491 1.00 79.81 91 SER A CA 1
ATOM 727 C C . SER A 1 91 ? 10.534 -7.983 -8.717 1.00 79.81 91 SER A C 1
ATOM 729 O O . SER A 1 91 ? 9.537 -7.657 -8.082 1.00 79.81 91 SER A O 1
ATOM 731 N N . PHE A 1 92 ? 10.525 -9.034 -9.545 1.00 80.88 92 PHE A N 1
ATOM 732 C CA . PHE A 1 92 ? 9.332 -9.847 -9.800 1.00 80.88 92 PHE A CA 1
ATOM 733 C C . PHE A 1 92 ? 8.783 -10.525 -8.533 1.00 80.88 92 PHE A C 1
ATOM 735 O O . PHE A 1 92 ? 7.580 -10.489 -8.285 1.00 80.88 92 PHE A O 1
ATOM 742 N N . VAL A 1 93 ? 9.646 -11.111 -7.698 1.00 85.81 93 VAL A N 1
ATOM 743 C CA . VAL A 1 93 ? 9.218 -11.776 -6.454 1.00 85.81 93 VAL A CA 1
ATOM 744 C C . VAL A 1 93 ? 8.644 -10.751 -5.483 1.00 85.81 93 VAL A C 1
ATOM 746 O O . VAL A 1 93 ? 7.584 -10.972 -4.907 1.00 85.81 93 VAL A O 1
ATOM 749 N N . ARG A 1 94 ? 9.306 -9.599 -5.347 1.00 88.69 94 ARG A N 1
ATOM 750 C CA . ARG A 1 94 ? 8.875 -8.523 -4.448 1.00 88.69 94 ARG A CA 1
ATOM 751 C C . ARG A 1 94 ? 7.510 -7.952 -4.835 1.00 88.69 94 ARG A C 1
ATOM 753 O O . ARG A 1 94 ? 6.683 -7.748 -3.953 1.00 88.69 94 ARG A O 1
ATOM 760 N N . ILE A 1 95 ? 7.257 -7.763 -6.133 1.00 89.75 95 ILE A N 1
ATOM 761 C CA . ILE A 1 95 ? 5.954 -7.308 -6.645 1.00 89.75 95 ILE A CA 1
ATOM 762 C C . ILE A 1 95 ? 4.857 -8.328 -6.315 1.00 89.75 95 ILE A C 1
ATOM 764 O O . ILE A 1 95 ? 3.829 -7.959 -5.755 1.00 89.75 95 ILE A O 1
ATOM 768 N N . ASN A 1 96 ? 5.081 -9.615 -6.604 1.00 90.50 96 ASN A N 1
ATOM 769 C CA . ASN A 1 96 ? 4.083 -10.654 -6.329 1.00 90.50 96 ASN A CA 1
ATOM 770 C C . ASN A 1 96 ? 3.800 -10.805 -4.829 1.00 90.50 96 ASN A C 1
ATOM 772 O O . ASN A 1 96 ? 2.641 -10.891 -4.433 1.00 90.50 96 ASN A O 1
ATOM 776 N N . VAL A 1 97 ? 4.838 -10.789 -3.986 1.00 92.56 97 VAL A N 1
ATOM 777 C CA . VAL A 1 97 ? 4.673 -10.831 -2.524 1.00 92.56 97 VAL A CA 1
ATOM 778 C C . VAL A 1 97 ? 3.875 -9.624 -2.038 1.00 92.56 97 VAL A C 1
ATOM 780 O O . VAL A 1 97 ? 2.951 -9.798 -1.251 1.00 92.56 97 VAL A O 1
ATOM 783 N N . GLY A 1 98 ? 4.173 -8.420 -2.534 1.00 92.19 98 GLY A N 1
ATOM 784 C CA . GLY A 1 98 ? 3.414 -7.222 -2.181 1.00 92.19 98 GLY A CA 1
ATOM 785 C C . GLY A 1 98 ? 1.932 -7.328 -2.553 1.00 92.19 98 GLY A C 1
ATOM 786 O O . GLY A 1 98 ? 1.074 -7.047 -1.720 1.00 92.19 98 GLY A O 1
ATOM 787 N N . PHE A 1 99 ? 1.611 -7.847 -3.743 1.00 92.38 99 PHE A N 1
ATOM 788 C CA . PHE A 1 99 ? 0.220 -8.098 -4.137 1.00 92.38 99 PHE A CA 1
ATOM 789 C C . PHE A 1 99 ? -0.484 -9.158 -3.288 1.00 92.38 99 PHE A C 1
ATOM 791 O O . PHE A 1 99 ? -1.652 -8.982 -2.945 1.00 92.38 99 PHE A O 1
ATOM 798 N N . VAL A 1 100 ? 0.208 -10.228 -2.891 1.00 93.56 100 VAL A N 1
ATOM 799 C CA . VAL A 1 100 ? -0.352 -11.213 -1.952 1.00 93.56 100 VAL A CA 1
ATOM 800 C C . VAL A 1 100 ? -0.662 -10.556 -0.606 1.00 93.56 100 VAL A C 1
ATOM 802 O O . VAL A 1 100 ? -1.749 -10.762 -0.067 1.00 93.56 100 VAL A O 1
ATOM 805 N N . LEU A 1 101 ? 0.244 -9.723 -0.083 1.00 92.38 101 LEU A N 1
ATOM 806 C CA . LEU A 1 101 ? 0.016 -8.980 1.161 1.00 92.38 101 LEU A CA 1
ATOM 807 C C . LEU A 1 101 ? -1.187 -8.037 1.053 1.00 92.38 101 LEU A C 1
ATOM 809 O O . LEU A 1 101 ? -1.977 -7.960 1.991 1.00 92.38 101 LEU A O 1
ATOM 813 N N . PHE A 1 102 ? -1.378 -7.381 -0.092 1.00 92.75 102 PHE A N 1
ATOM 814 C CA . PHE A 1 102 ? -2.551 -6.542 -0.336 1.00 92.75 102 PHE A CA 1
ATOM 815 C C . PHE A 1 102 ? -3.862 -7.319 -0.331 1.00 92.75 102 PHE A C 1
ATOM 817 O O . PHE A 1 102 ? -4.815 -6.898 0.324 1.00 92.75 102 PHE A O 1
ATOM 824 N N . VAL A 1 103 ? -3.916 -8.465 -1.012 1.00 92.25 103 VAL A N 1
ATOM 825 C CA . VAL A 1 103 ? -5.113 -9.318 -1.003 1.00 92.25 103 VAL A CA 1
ATOM 826 C C . VAL A 1 103 ? -5.425 -9.775 0.422 1.00 92.25 103 VAL A C 1
ATOM 828 O O . VAL A 1 103 ? -6.573 -9.700 0.851 1.00 92.25 103 VAL A O 1
ATOM 831 N N . LEU A 1 104 ? -4.411 -10.183 1.189 1.00 91.62 104 LEU A N 1
ATOM 832 C CA . LEU A 1 104 ? -4.592 -10.574 2.588 1.00 91.62 104 LEU A CA 1
ATOM 833 C C . LEU A 1 104 ? -5.101 -9.411 3.452 1.00 91.62 104 LEU A C 1
ATOM 835 O O . LEU A 1 104 ? -6.042 -9.601 4.222 1.00 91.62 104 LEU A O 1
ATOM 839 N N . ALA A 1 105 ? -4.529 -8.214 3.301 1.00 91.12 105 ALA A N 1
ATOM 840 C CA . ALA A 1 105 ? -4.948 -7.020 4.033 1.00 91.12 105 ALA A CA 1
ATOM 841 C C . ALA A 1 105 ? -6.401 -6.623 3.719 1.00 91.12 105 ALA A C 1
ATOM 843 O O . ALA A 1 105 ? -7.150 -6.270 4.628 1.00 91.12 105 ALA A O 1
ATOM 844 N N . LEU A 1 106 ? -6.823 -6.726 2.457 1.00 89.69 106 LEU A N 1
ATOM 845 C CA . LEU A 1 106 ? -8.190 -6.399 2.049 1.00 89.69 106 LEU A CA 1
ATOM 846 C C . LEU A 1 106 ? -9.213 -7.462 2.451 1.00 89.69 106 LEU A C 1
ATOM 848 O O . LEU A 1 106 ? -10.356 -7.118 2.730 1.00 89.69 106 LEU A O 1
ATOM 852 N N . VAL A 1 107 ? -8.830 -8.740 2.500 1.00 90.56 107 VAL A N 1
ATOM 853 C CA . VAL A 1 107 ? -9.745 -9.836 2.859 1.00 90.56 107 VAL A CA 1
ATOM 854 C C . VAL A 1 107 ? -9.893 -9.990 4.373 1.00 90.56 107 VAL A C 1
ATOM 856 O O . VAL A 1 107 ? -10.985 -10.305 4.847 1.00 90.56 107 VAL A O 1
ATOM 859 N N . VAL A 1 108 ? -8.835 -9.758 5.159 1.00 87.00 108 VAL A N 1
ATOM 860 C CA . VAL A 1 108 ? -8.870 -10.004 6.613 1.00 87.00 108 VAL A CA 1
ATOM 861 C C . VAL A 1 108 ? -9.878 -9.109 7.335 1.00 87.00 108 VAL A C 1
ATOM 863 O O . VAL A 1 108 ? -10.515 -9.546 8.288 1.00 87.00 108 VAL A O 1
ATOM 866 N N . VAL A 1 109 ? -10.066 -7.879 6.861 1.00 84.81 109 VAL A N 1
ATOM 867 C CA . VAL A 1 109 ? -10.973 -6.896 7.462 1.00 84.81 109 VAL A CA 1
ATOM 868 C C . VAL A 1 109 ? -12.450 -7.290 7.356 1.00 84.81 109 VAL A C 1
ATOM 870 O O . VAL A 1 109 ? -13.079 -7.425 8.407 1.00 84.81 109 VAL A O 1
ATOM 873 N N . PRO A 1 110 ? -13.025 -7.528 6.160 1.00 84.06 110 PRO A N 1
ATOM 874 C CA . PRO A 1 110 ? -14.409 -7.977 6.045 1.00 84.06 110 PRO A CA 1
ATOM 875 C C . PRO A 1 110 ? -14.608 -9.368 6.655 1.00 84.06 110 PRO A C 1
ATOM 877 O O . PRO A 1 110 ? -15.649 -9.634 7.249 1.00 84.06 110 PRO A O 1
ATOM 880 N N . LEU A 1 111 ? -13.611 -10.256 6.576 1.00 84.50 111 LEU A N 1
ATOM 881 C CA . LEU A 1 111 ? -13.700 -11.577 7.199 1.00 84.50 111 LEU A CA 1
ATOM 882 C C . LEU A 1 111 ? -13.797 -11.476 8.728 1.00 84.50 111 LEU A C 1
ATOM 884 O O . LEU A 1 111 ? -14.616 -12.154 9.347 1.00 84.50 111 LEU A O 1
ATOM 888 N N . MET A 1 112 ? -12.993 -10.609 9.342 1.00 80.19 112 MET A N 1
ATOM 889 C CA . MET A 1 112 ? -13.039 -10.355 10.781 1.00 80.19 112 MET A CA 1
ATOM 890 C C . MET A 1 112 ? -14.356 -9.681 11.185 1.00 80.19 112 MET A C 1
ATOM 892 O O . MET A 1 112 ? -14.946 -10.054 12.201 1.00 80.19 112 MET A O 1
ATOM 896 N N . ASP A 1 113 ? -14.872 -8.769 10.362 1.00 79.25 113 ASP A N 1
ATOM 897 C CA . ASP A 1 113 ? -16.172 -8.140 10.592 1.00 79.25 113 ASP A CA 1
ATOM 898 C C . ASP A 1 113 ? -17.322 -9.167 10.613 1.00 79.25 113 ASP A C 1
ATOM 900 O O . ASP A 1 113 ? -18.096 -9.224 11.573 1.00 79.25 113 ASP A O 1
ATOM 904 N N . VAL A 1 114 ? -17.367 -10.067 9.623 1.00 77.12 114 VAL A N 1
ATOM 905 C CA . VAL A 1 114 ? -18.402 -11.110 9.503 1.00 77.12 114 VAL A CA 1
ATOM 906 C C . VAL A 1 114 ? -18.290 -12.174 10.602 1.00 77.12 114 VAL A C 1
ATOM 908 O O . VAL A 1 114 ? -19.304 -12.615 11.148 1.00 77.12 114 VAL A O 1
ATOM 911 N N . VAL A 1 115 ? -17.072 -12.611 10.936 1.00 75.31 115 VAL A N 1
ATOM 912 C CA . VAL A 1 115 ? -16.852 -13.734 11.865 1.00 75.31 115 VAL A CA 1
A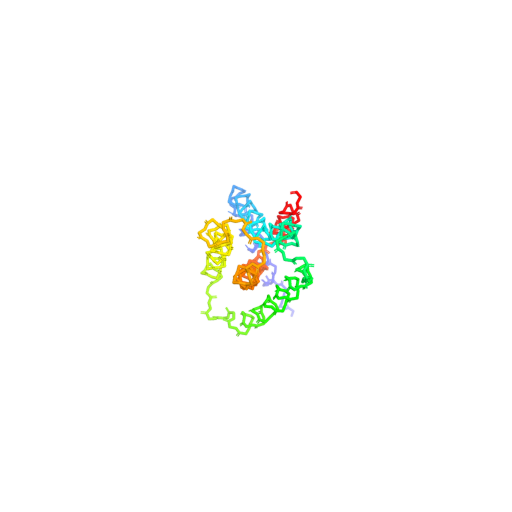TOM 913 C C . VAL A 1 115 ? -16.872 -13.287 13.327 1.00 75.31 115 VAL A C 1
ATOM 915 O O . VAL A 1 115 ? -17.440 -13.987 14.171 1.00 75.31 115 VAL A O 1
ATOM 918 N N . TYR A 1 116 ? -16.262 -12.141 13.638 1.00 65.94 116 TYR A N 1
ATOM 919 C CA . TYR A 1 116 ? -15.974 -11.724 15.011 1.00 65.94 116 TYR A CA 1
ATOM 920 C C . TYR A 1 116 ? -16.834 -10.543 15.465 1.00 65.94 116 TYR A C 1
ATOM 922 O O . TYR A 1 116 ? -17.479 -10.624 16.511 1.00 65.94 116 TYR A O 1
ATOM 930 N N . VAL A 1 117 ? -16.888 -9.461 14.679 1.00 66.12 117 VAL A N 1
ATOM 931 C CA . VAL A 1 117 ? -17.607 -8.237 15.076 1.00 66.12 117 VAL A CA 1
ATOM 932 C C . VAL A 1 117 ? -19.117 -8.443 15.000 1.00 66.12 117 VAL A C 1
ATOM 934 O O . VAL A 1 117 ? -19.836 -7.986 15.888 1.00 66.12 117 VAL A O 1
ATOM 937 N N . LYS A 1 118 ? -19.617 -9.143 13.970 1.00 69.94 118 LYS A N 1
ATOM 938 C CA . LYS A 1 118 ? -21.057 -9.300 13.681 1.00 69.94 118 LYS A CA 1
ATOM 939 C C . LYS A 1 118 ? -21.821 -7.966 13.782 1.00 69.94 118 LYS A C 1
ATOM 941 O O . LYS A 1 118 ? -22.937 -7.928 14.298 1.00 69.94 118 LYS A O 1
ATOM 946 N N . GLY A 1 119 ? -21.187 -6.859 13.383 1.00 61.88 119 GLY A N 1
ATOM 947 C CA . GLY A 1 119 ? -21.743 -5.505 13.482 1.00 61.88 119 GLY A CA 1
ATOM 948 C C . GLY A 1 119 ? -21.901 -4.934 14.903 1.00 61.88 119 GLY A C 1
ATOM 949 O O . GLY A 1 119 ? -22.570 -3.917 15.075 1.00 61.88 119 GLY A O 1
ATOM 950 N N . ARG A 1 120 ? -21.325 -5.551 15.947 1.00 62.00 120 ARG A N 1
ATOM 951 C CA . ARG A 1 120 ? -21.332 -4.986 17.308 1.00 62.00 120 ARG A CA 1
ATOM 952 C C . ARG A 1 120 ? -20.261 -3.908 17.474 1.00 62.00 120 ARG A C 1
ATOM 954 O O . ARG A 1 120 ? -19.063 -4.179 17.422 1.00 62.00 120 ARG A O 1
ATOM 961 N N . VAL A 1 121 ? -20.725 -2.701 17.774 1.00 62.16 121 VAL A N 1
ATOM 962 C CA . VAL A 1 121 ? -19.913 -1.517 18.079 1.00 62.16 121 VAL A CA 1
ATOM 963 C C . VAL A 1 121 ? -19.081 -1.736 19.353 1.00 62.16 121 VAL A C 1
ATOM 965 O O . VAL A 1 121 ? -19.589 -2.258 20.346 1.00 62.16 121 VAL A O 1
ATOM 968 N N . GLY A 1 122 ? -17.804 -1.329 19.337 1.00 61.69 122 GLY A N 1
ATOM 969 C CA . GLY A 1 122 ? -16.938 -1.310 20.528 1.00 61.69 122 GLY A CA 1
ATOM 970 C C . GLY A 1 122 ? -16.060 -2.546 20.782 1.00 61.69 122 GLY A C 1
ATOM 971 O O . GLY A 1 122 ? -15.428 -2.635 21.835 1.00 61.69 122 GLY A O 1
ATOM 972 N N . MET A 1 123 ? -15.962 -3.497 19.846 1.00 68.81 123 MET A N 1
ATOM 973 C CA . MET A 1 123 ? -15.006 -4.608 19.966 1.00 68.81 123 MET A CA 1
ATOM 974 C C . MET A 1 123 ? -13.585 -4.183 19.570 1.00 68.81 123 MET A C 1
ATOM 976 O O . MET A 1 123 ? -13.204 -4.257 18.406 1.00 68.81 123 MET A O 1
ATOM 980 N N . PHE A 1 124 ? -12.761 -3.809 20.554 1.00 69.62 124 PHE A N 1
ATOM 981 C CA . PHE A 1 124 ? -11.364 -3.393 20.336 1.00 69.62 124 PHE A CA 1
ATOM 982 C C . PHE A 1 124 ? -10.515 -4.406 19.550 1.00 69.62 124 PHE A C 1
ATOM 984 O O . PHE A 1 124 ? -9.590 -4.011 18.847 1.00 69.62 124 PHE A O 1
ATOM 991 N N . GLY A 1 125 ? -10.847 -5.702 19.608 1.00 74.81 125 GLY A N 1
ATOM 992 C CA . GLY A 1 125 ? -10.175 -6.729 18.805 1.00 74.81 125 GLY A CA 1
ATOM 993 C C . GLY A 1 125 ? -10.239 -6.452 17.300 1.00 74.81 125 GLY A C 1
ATOM 994 O O . GLY A 1 125 ? -9.241 -6.626 16.606 1.00 74.81 125 GLY A O 1
ATOM 995 N N . GLY A 1 126 ? -11.370 -5.945 16.800 1.00 79.81 126 GLY A N 1
ATOM 996 C CA . GLY A 1 126 ? -11.514 -5.642 15.381 1.00 79.81 126 GLY A CA 1
ATOM 997 C C . GLY A 1 126 ? -10.757 -4.396 14.933 1.00 79.81 126 GLY A C 1
ATOM 998 O O . GLY A 1 126 ? -10.236 -4.350 13.819 1.00 79.81 126 GLY A O 1
ATOM 999 N N . PHE A 1 127 ? -10.613 -3.427 15.834 1.00 83.38 127 PHE A N 1
ATOM 1000 C CA . PHE A 1 127 ? -9.795 -2.244 15.608 1.00 83.38 127 PHE A CA 1
ATOM 1001 C C . PHE A 1 127 ? -8.316 -2.614 15.428 1.00 83.38 127 PHE A C 1
ATOM 1003 O O . PHE A 1 127 ? -7.703 -2.208 14.443 1.00 83.38 127 PHE A O 1
ATOM 1010 N N . TYR A 1 128 ? -7.749 -3.443 16.314 1.00 86.31 128 TYR A N 1
ATOM 1011 C CA . TYR A 1 128 ? -6.347 -3.868 16.194 1.00 86.31 128 TYR A CA 1
ATOM 1012 C C . TYR A 1 128 ? -6.072 -4.656 14.912 1.00 86.31 128 TYR A C 1
ATOM 1014 O O . TYR A 1 128 ? -5.019 -4.478 14.302 1.00 86.31 128 TYR A O 1
ATOM 1022 N N . VAL A 1 129 ? -7.018 -5.493 14.478 1.00 88.19 129 VAL A N 1
ATOM 1023 C CA . VAL A 1 129 ? -6.895 -6.225 13.210 1.00 88.19 129 VAL A CA 1
ATOM 1024 C C . VAL A 1 129 ? -6.911 -5.265 12.021 1.00 88.19 129 VAL A C 1
ATOM 1026 O O . VAL A 1 129 ? -6.072 -5.406 11.136 1.00 88.19 129 VAL A O 1
ATOM 1029 N N . ALA A 1 130 ? -7.798 -4.265 12.010 1.00 89.81 130 ALA A N 1
ATOM 1030 C CA . ALA A 1 130 ? -7.836 -3.260 10.947 1.00 89.81 130 ALA A CA 1
ATOM 1031 C C . ALA A 1 130 ? -6.535 -2.439 10.889 1.00 89.81 130 ALA A C 1
ATOM 1033 O O . ALA A 1 130 ? -5.948 -2.294 9.821 1.00 89.81 130 ALA A O 1
ATOM 1034 N N . VAL A 1 131 ? -6.024 -1.988 12.040 1.00 91.06 131 VAL A N 1
ATOM 1035 C CA . VAL A 1 131 ? -4.726 -1.294 12.126 1.00 91.06 131 VAL A CA 1
ATOM 1036 C C . VAL A 1 131 ? -3.583 -2.189 11.634 1.00 91.06 131 VAL A C 1
ATOM 1038 O O . VAL A 1 131 ? -2.721 -1.738 10.880 1.00 91.06 131 VAL A O 1
ATOM 1041 N N . GLY A 1 132 ? -3.583 -3.468 12.016 1.00 92.12 132 GLY A N 1
ATOM 1042 C CA . GLY A 1 132 ? -2.606 -4.446 11.540 1.00 92.12 132 GLY A CA 1
ATOM 1043 C C . GLY A 1 132 ? -2.672 -4.652 10.025 1.00 92.12 132 GLY A C 1
ATOM 1044 O O . GLY A 1 132 ? -1.633 -4.684 9.369 1.00 92.12 132 GLY A O 1
ATOM 1045 N N . ALA A 1 133 ? -3.877 -4.723 9.457 1.00 93.12 133 ALA A N 1
ATOM 1046 C CA . ALA A 1 133 ? -4.095 -4.839 8.017 1.00 93.12 133 ALA A CA 1
ATOM 1047 C C . ALA A 1 133 ? -3.581 -3.606 7.255 1.00 93.12 133 ALA A C 1
ATOM 1049 O O . ALA A 1 133 ? -2.920 -3.759 6.229 1.00 93.12 133 ALA A O 1
ATOM 1050 N N . VAL A 1 134 ? -3.791 -2.398 7.790 1.00 93.94 134 VAL A N 1
ATOM 1051 C CA . VAL A 1 134 ? -3.216 -1.156 7.243 1.00 93.94 134 VAL A CA 1
ATOM 1052 C C . VAL A 1 134 ? -1.685 -1.181 7.299 1.00 93.94 134 VAL A C 1
ATOM 1054 O O . VAL A 1 134 ? -1.024 -0.793 6.338 1.00 93.94 134 VAL A O 1
ATOM 1057 N N . GLY A 1 135 ? -1.100 -1.701 8.381 1.00 94.56 135 GLY A N 1
ATOM 1058 C CA . GLY A 1 135 ? 0.346 -1.922 8.463 1.00 94.56 135 GLY A CA 1
ATOM 1059 C C . GLY A 1 135 ? 0.849 -2.885 7.382 1.00 94.56 135 GLY A C 1
ATOM 1060 O O . GLY A 1 135 ? 1.798 -2.573 6.668 1.00 94.56 135 GLY A O 1
ATOM 1061 N N . VAL A 1 136 ? 0.180 -4.028 7.197 1.00 94.56 136 VAL A N 1
ATOM 1062 C CA . VAL A 1 136 ? 0.505 -4.996 6.131 1.00 94.56 136 VAL A CA 1
ATOM 1063 C C . VAL A 1 136 ? 0.383 -4.362 4.744 1.00 94.56 136 VAL A C 1
ATOM 1065 O O . VAL A 1 136 ? 1.236 -4.599 3.887 1.00 94.56 136 VAL A O 1
ATOM 1068 N N . CYS A 1 137 ? -0.625 -3.512 4.541 1.00 94.81 137 CYS A N 1
ATOM 1069 C CA . CYS A 1 137 ? -0.779 -2.718 3.330 1.00 94.81 137 CYS A CA 1
ATOM 1070 C C . CYS A 1 137 ? 0.448 -1.826 3.087 1.00 94.81 137 CYS A C 1
ATOM 1072 O O . CYS A 1 137 ? 0.970 -1.822 1.979 1.00 94.81 137 CYS A O 1
ATOM 1074 N N . GLY A 1 138 ? 0.974 -1.144 4.109 1.00 94.31 138 GLY A N 1
ATOM 1075 C CA . GLY A 1 138 ? 2.187 -0.329 3.968 1.00 94.31 138 GLY A CA 1
ATOM 1076 C C . GLY A 1 138 ? 3.439 -1.135 3.583 1.00 94.31 138 GLY A C 1
ATOM 1077 O O . GLY A 1 138 ? 4.262 -0.687 2.783 1.00 94.31 138 GLY A O 1
ATOM 1078 N N . ILE A 1 139 ? 3.570 -2.372 4.079 1.00 94.62 139 ILE A N 1
ATOM 1079 C CA . ILE A 1 139 ? 4.652 -3.285 3.658 1.00 94.62 139 ILE A CA 1
ATOM 1080 C C . ILE A 1 139 ? 4.489 -3.657 2.178 1.00 94.62 139 ILE A C 1
ATOM 1082 O O . ILE A 1 139 ? 5.459 -3.616 1.415 1.00 94.62 139 ILE A O 1
ATOM 1086 N N . GLY A 1 140 ? 3.268 -4.029 1.778 1.00 93.75 140 GLY A N 1
ATOM 1087 C CA . GLY A 1 140 ? 2.933 -4.352 0.391 1.00 93.75 140 GLY A CA 1
ATOM 1088 C C . GLY A 1 140 ? 3.221 -3.188 -0.555 1.00 93.75 140 GLY A C 1
ATOM 1089 O O . GLY A 1 140 ? 3.871 -3.384 -1.581 1.00 93.75 140 GLY A O 1
ATOM 1090 N N . ASP A 1 141 ? 2.839 -1.975 -0.158 1.00 94.12 141 ASP A N 1
ATOM 1091 C CA . ASP A 1 141 ? 3.074 -0.733 -0.896 1.00 94.12 141 ASP A CA 1
ATOM 1092 C C . ASP A 1 141 ? 4.560 -0.490 -1.130 1.00 94.12 141 ASP A C 1
ATOM 1094 O O . ASP A 1 141 ? 5.000 -0.416 -2.277 1.00 94.12 141 ASP A O 1
ATOM 1098 N N . ALA A 1 142 ? 5.371 -0.511 -0.071 1.00 93.44 142 ALA A N 1
ATOM 1099 C CA . ALA A 1 142 ? 6.814 -0.348 -0.203 1.00 93.44 142 ALA A CA 1
ATOM 1100 C C . ALA A 1 142 ? 7.444 -1.418 -1.118 1.00 93.44 142 ALA A C 1
ATOM 1102 O O . ALA A 1 142 ? 8.322 -1.115 -1.937 1.00 93.44 142 ALA A O 1
ATOM 1103 N N . LEU A 1 143 ? 6.996 -2.678 -1.003 1.00 92.69 143 LEU A N 1
ATOM 1104 C CA . LEU A 1 143 ? 7.475 -3.786 -1.831 1.00 92.69 143 LEU A CA 1
ATOM 1105 C C . LEU A 1 143 ? 7.165 -3.575 -3.308 1.00 92.69 143 LEU A C 1
ATOM 1107 O O . LEU A 1 143 ? 8.087 -3.702 -4.120 1.00 92.69 143 LEU A O 1
ATOM 1111 N N . VAL A 1 144 ? 5.918 -3.252 -3.657 1.00 92.62 144 VAL A N 1
ATOM 1112 C CA . VAL A 1 144 ? 5.504 -3.065 -5.051 1.00 92.62 144 VAL A CA 1
ATOM 1113 C C . VAL A 1 144 ? 6.075 -1.765 -5.604 1.00 92.62 144 VAL A C 1
ATOM 1115 O O . VAL A 1 144 ? 6.784 -1.822 -6.608 1.00 92.62 144 VAL A O 1
ATOM 1118 N N . GLN A 1 145 ? 5.859 -0.630 -4.931 1.00 91.62 145 GLN A N 1
ATOM 1119 C CA . GLN A 1 145 ? 6.289 0.699 -5.375 1.00 91.62 145 GLN A CA 1
ATOM 1120 C C . GLN A 1 145 ? 7.805 0.756 -5.596 1.00 91.62 145 GLN A C 1
ATOM 1122 O O . GLN A 1 145 ? 8.271 1.122 -6.677 1.00 91.62 145 GLN A O 1
ATOM 1127 N N . GLY A 1 146 ? 8.595 0.316 -4.611 1.00 89.88 146 GLY A N 1
ATOM 1128 C CA . GLY A 1 146 ? 10.053 0.340 -4.716 1.00 89.88 146 GLY A CA 1
ATOM 1129 C C . GLY A 1 146 ? 10.596 -0.607 -5.791 1.00 89.88 146 GLY A C 1
ATOM 1130 O O . GLY A 1 146 ? 11.622 -0.325 -6.406 1.00 89.88 146 GLY A O 1
ATOM 1131 N N . SER A 1 147 ? 9.924 -1.736 -6.041 1.00 90.38 147 SER A N 1
ATOM 1132 C CA . SER A 1 147 ? 10.335 -2.682 -7.091 1.00 90.38 147 SER A CA 1
ATOM 1133 C C . SER A 1 147 ? 9.970 -2.194 -8.483 1.00 90.38 147 SER A C 1
ATOM 1135 O O . SER A 1 147 ? 10.782 -2.309 -9.401 1.00 90.38 147 SER A O 1
ATOM 1137 N N . ILE A 1 148 ? 8.752 -1.671 -8.653 1.00 90.25 148 ILE A N 1
ATOM 1138 C CA . ILE A 1 148 ? 8.270 -1.267 -9.968 1.00 90.25 148 ILE A CA 1
ATOM 1139 C C . ILE A 1 148 ? 8.987 -0.017 -10.451 1.00 90.25 148 ILE A C 1
ATOM 1141 O O . ILE A 1 148 ? 9.445 -0.022 -11.588 1.00 90.25 148 ILE A O 1
ATOM 1145 N N . ILE A 1 149 ? 9.172 0.992 -9.593 1.00 89.00 149 ILE A N 1
ATOM 1146 C CA . ILE A 1 149 ? 9.910 2.211 -9.946 1.00 89.00 149 ILE A CA 1
ATOM 1147 C C . ILE A 1 149 ? 11.366 1.866 -10.269 1.00 89.00 149 ILE A C 1
ATOM 1149 O O . ILE A 1 149 ? 11.880 2.314 -11.291 1.00 89.00 149 ILE A O 1
ATOM 1153 N N . GLY A 1 150 ? 12.000 1.001 -9.465 1.00 87.44 150 GLY A N 1
ATOM 1154 C CA . GLY A 1 150 ? 13.349 0.512 -9.751 1.00 87.44 150 GLY A CA 1
ATOM 1155 C C . GLY A 1 150 ? 13.436 -0.180 -11.114 1.00 87.44 150 GLY A C 1
ATOM 1156 O O . GLY A 1 150 ? 14.284 0.180 -11.922 1.00 87.44 150 GLY A O 1
ATOM 1157 N N . SER A 1 151 ? 12.505 -1.089 -11.428 1.00 86.69 151 SER A N 1
ATOM 1158 C CA . SER A 1 151 ? 12.483 -1.763 -12.737 1.00 86.69 151 SER A CA 1
ATOM 1159 C C . SER A 1 151 ? 12.143 -0.827 -13.904 1.00 86.69 151 SER A C 1
ATOM 1161 O O . SER A 1 151 ? 12.685 -0.971 -14.992 1.00 86.69 151 SER A O 1
ATOM 1163 N N . ALA A 1 152 ? 11.253 0.147 -13.693 1.00 86.31 152 ALA A N 1
ATOM 1164 C CA . ALA A 1 152 ? 10.830 1.090 -14.720 1.00 86.31 152 ALA A CA 1
ATOM 1165 C C . ALA A 1 152 ? 11.931 2.107 -15.051 1.00 86.31 152 ALA A C 1
ATOM 1167 O O . ALA A 1 152 ? 11.960 2.602 -16.172 1.00 86.31 152 ALA A O 1
ATOM 1168 N N . SER A 1 153 ? 12.845 2.392 -14.114 1.00 84.50 153 SER A N 1
ATOM 1169 C CA . SER A 1 153 ? 13.990 3.285 -14.349 1.00 84.50 153 SER A CA 1
ATOM 1170 C C . SER A 1 153 ? 15.047 2.721 -15.305 1.00 84.50 153 SER A C 1
ATOM 1172 O O . SER A 1 153 ? 15.827 3.486 -15.863 1.00 84.50 153 SER A O 1
ATOM 1174 N N . GLU A 1 154 ? 15.054 1.404 -15.534 1.00 84.44 154 GLU A N 1
ATOM 1175 C CA . GLU A 1 154 ? 15.905 0.760 -16.547 1.00 84.44 154 GLU A CA 1
ATOM 1176 C C . GLU A 1 154 ? 15.303 0.870 -17.962 1.00 84.44 154 GLU A C 1
ATOM 1178 O O . GLU A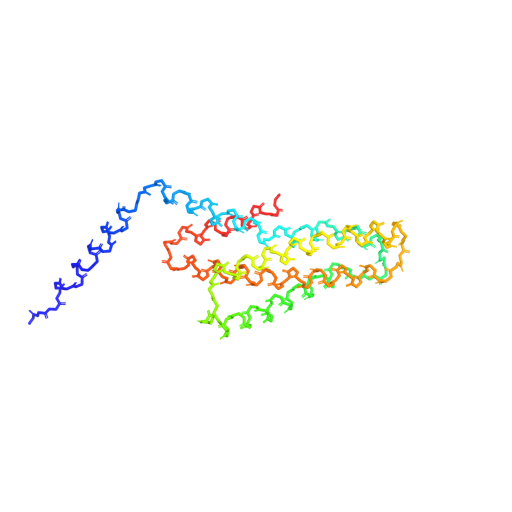 1 154 ? 15.946 0.527 -18.955 1.00 84.44 154 GLU A O 1
ATOM 1183 N N . LEU A 1 155 ? 14.059 1.350 -18.065 1.00 84.12 155 LEU A N 1
ATOM 1184 C CA . LEU A 1 155 ? 13.299 1.502 -19.300 1.00 84.12 155 LEU A CA 1
ATOM 1185 C C . LEU A 1 155 ? 13.118 2.993 -19.656 1.00 84.12 155 LEU A C 1
ATOM 1187 O O . LEU A 1 155 ? 13.338 3.871 -18.823 1.00 84.12 155 LEU A O 1
ATOM 1191 N N . PRO A 1 156 ? 12.680 3.318 -20.891 1.00 84.00 156 PRO A N 1
ATOM 1192 C CA . PRO A 1 156 ? 12.332 4.688 -21.263 1.00 84.00 156 PRO A CA 1
ATOM 1193 C C . PRO A 1 156 ? 11.341 5.351 -20.289 1.00 84.00 156 PRO A C 1
ATOM 1195 O O . PRO A 1 156 ? 10.392 4.717 -19.829 1.00 84.00 156 PRO A O 1
ATOM 1198 N N . GLU A 1 157 ? 11.496 6.657 -20.061 1.00 83.50 157 GLU A N 1
ATOM 1199 C CA . GLU A 1 157 ? 10.759 7.462 -19.063 1.00 83.50 157 GLU A CA 1
ATOM 1200 C C . GLU A 1 157 ? 9.230 7.260 -19.061 1.00 83.50 157 GLU A C 1
ATOM 1202 O O . GLU A 1 157 ? 8.572 7.279 -18.019 1.00 83.50 157 GLU A O 1
ATOM 1207 N N . ARG A 1 158 ? 8.652 6.972 -20.230 1.00 83.00 158 ARG A N 1
ATOM 1208 C CA . ARG A 1 158 ? 7.217 6.721 -20.395 1.00 83.00 158 ARG A CA 1
ATOM 1209 C C . ARG A 1 158 ? 6.681 5.578 -19.516 1.00 83.00 158 ARG A C 1
ATOM 1211 O O . ARG A 1 158 ? 5.503 5.597 -19.166 1.00 83.00 158 ARG A O 1
ATOM 1218 N N . TYR A 1 159 ? 7.491 4.582 -19.156 1.00 85.81 159 TYR A N 1
ATOM 1219 C CA . TYR A 1 159 ? 7.037 3.487 -18.289 1.00 85.81 159 TYR A CA 1
ATOM 1220 C C . TYR A 1 159 ? 6.872 3.932 -16.836 1.00 85.81 159 TYR A C 1
ATOM 1222 O O . TYR A 1 159 ? 5.881 3.573 -16.205 1.00 85.81 159 TYR A O 1
ATOM 1230 N N . VAL A 1 160 ? 7.768 4.786 -16.332 1.00 88.31 160 VAL A N 1
ATOM 1231 C CA . VAL A 1 160 ? 7.603 5.427 -15.018 1.00 88.31 160 VAL A CA 1
ATOM 1232 C C . VAL A 1 160 ? 6.341 6.291 -15.022 1.00 88.31 160 VAL A C 1
ATOM 1234 O O . VAL A 1 160 ? 5.529 6.204 -14.103 1.00 88.31 160 VAL A O 1
ATOM 1237 N N . GLN A 1 161 ? 6.108 7.046 -16.101 1.00 90.00 161 GLN A N 1
ATOM 1238 C CA . GLN A 1 161 ? 4.873 7.812 -16.270 1.00 90.00 161 GLN A CA 1
ATOM 1239 C C . GLN A 1 161 ? 3.628 6.912 -16.233 1.00 90.00 161 GLN A C 1
ATOM 1241 O O . GLN A 1 161 ? 2.649 7.267 -15.584 1.00 90.00 161 GLN A O 1
ATOM 1246 N N . ALA A 1 162 ? 3.650 5.749 -16.892 1.00 89.25 162 ALA A N 1
ATOM 1247 C CA . ALA A 1 162 ? 2.534 4.800 -16.871 1.00 89.25 162 ALA A CA 1
ATOM 1248 C C . ALA A 1 162 ? 2.159 4.393 -15.438 1.00 89.25 162 ALA A C 1
ATOM 1250 O O . ALA A 1 162 ? 0.980 4.400 -15.087 1.00 89.25 162 ALA A O 1
ATOM 1251 N N . VAL A 1 163 ? 3.163 4.100 -14.604 1.00 90.88 163 VAL A N 1
ATOM 1252 C CA . VAL A 1 163 ? 2.975 3.748 -13.187 1.00 90.88 163 VAL A CA 1
ATOM 1253 C C . VAL A 1 163 ? 2.363 4.908 -12.410 1.00 90.88 163 VAL A C 1
ATOM 1255 O O . VAL A 1 163 ? 1.384 4.712 -11.693 1.00 90.88 163 VAL A O 1
ATOM 1258 N N . VAL A 1 164 ? 2.914 6.116 -12.564 1.00 89.44 164 VAL A N 1
ATOM 1259 C CA . VAL A 1 164 ? 2.445 7.311 -11.844 1.00 89.44 164 VAL A CA 1
ATOM 1260 C C . VAL A 1 164 ? 1.008 7.658 -12.241 1.00 89.44 164 VAL A C 1
ATOM 1262 O O . VAL A 1 164 ? 0.161 7.874 -11.375 1.00 89.44 164 VAL A O 1
ATOM 1265 N N . VAL A 1 165 ? 0.694 7.636 -13.539 1.00 91.69 165 VAL A N 1
ATOM 1266 C CA . VAL A 1 165 ? -0.673 7.862 -14.030 1.00 91.69 165 VAL A CA 1
ATOM 1267 C C . VAL A 1 165 ? -1.617 6.780 -13.501 1.00 91.69 165 VAL A C 1
ATOM 1269 O O . VAL A 1 165 ? -2.692 7.110 -13.010 1.00 91.69 165 VAL A O 1
ATOM 1272 N N . GLY A 1 166 ? -1.206 5.508 -13.527 1.00 89.44 166 GLY A N 1
ATOM 1273 C CA . GLY A 1 166 ? -1.983 4.405 -12.957 1.00 89.44 166 GLY A CA 1
ATOM 1274 C C . GLY A 1 166 ? -2.287 4.607 -11.471 1.00 89.44 166 GLY A C 1
ATOM 1275 O O . GLY A 1 166 ? -3.434 4.460 -11.053 1.00 89.44 166 GLY A O 1
ATOM 1276 N N . SER A 1 167 ? -1.298 5.037 -10.682 1.00 87.94 167 SER A N 1
ATOM 1277 C CA . SER A 1 167 ? -1.515 5.340 -9.264 1.00 87.94 167 SER A CA 1
ATOM 1278 C C . SER A 1 167 ? -2.505 6.481 -9.044 1.00 87.94 167 SER A C 1
ATOM 1280 O O . SER A 1 167 ? -3.350 6.376 -8.162 1.00 87.94 167 SER A O 1
ATOM 1282 N N . GLY A 1 168 ? -2.493 7.522 -9.880 1.00 87.38 168 GLY A N 1
ATOM 1283 C CA . GLY A 1 168 ? -3.497 8.588 -9.811 1.00 87.38 168 GLY A CA 1
ATOM 1284 C C . GLY A 1 168 ? -4.917 8.092 -10.102 1.00 87.38 168 GLY A C 1
ATOM 1285 O O . GLY A 1 168 ? -5.860 8.500 -9.432 1.00 87.38 168 GLY A O 1
ATOM 1286 N N . VAL A 1 169 ? -5.070 7.165 -11.055 1.00 89.56 169 VAL A N 1
ATOM 1287 C CA . VAL A 1 169 ? -6.373 6.569 -11.406 1.00 89.56 169 VAL A CA 1
ATOM 1288 C C . VAL A 1 169 ? -6.931 5.681 -10.295 1.00 89.56 169 VAL A C 1
ATOM 1290 O O . VAL A 1 169 ? -8.142 5.581 -10.158 1.00 89.56 169 VAL A O 1
ATOM 1293 N N . SER A 1 170 ? -6.080 5.070 -9.471 1.00 86.69 170 SER A N 1
ATOM 1294 C CA . SER A 1 170 ? -6.520 4.154 -8.408 1.00 86.69 170 SER A CA 1
ATOM 1295 C C . SER A 1 170 ? -7.401 4.782 -7.317 1.00 86.69 170 SER A C 1
ATOM 1297 O O . SER A 1 170 ? -8.007 4.044 -6.541 1.00 86.69 170 SER A O 1
ATOM 1299 N N . GLY A 1 171 ? -7.398 6.113 -7.191 1.00 76.12 171 GLY A N 1
ATOM 1300 C CA . GLY A 1 171 ? -8.147 6.853 -6.169 1.00 76.12 171 GLY A CA 1
ATOM 1301 C C . GLY A 1 171 ? -9.325 7.658 -6.712 1.00 76.12 171 GLY A C 1
ATOM 1302 O O . GLY A 1 171 ? -9.936 8.396 -5.942 1.00 76.12 171 GLY A O 1
ATOM 1303 N N . MET A 1 172 ? -9.595 7.560 -8.018 1.00 75.25 172 MET A N 1
ATOM 1304 C CA . MET A 1 172 ? -10.750 8.179 -8.676 1.00 75.25 172 MET A CA 1
ATOM 1305 C C . MET A 1 172 ? -11.970 7.260 -8.691 1.00 75.25 172 MET A C 1
ATOM 1307 O O 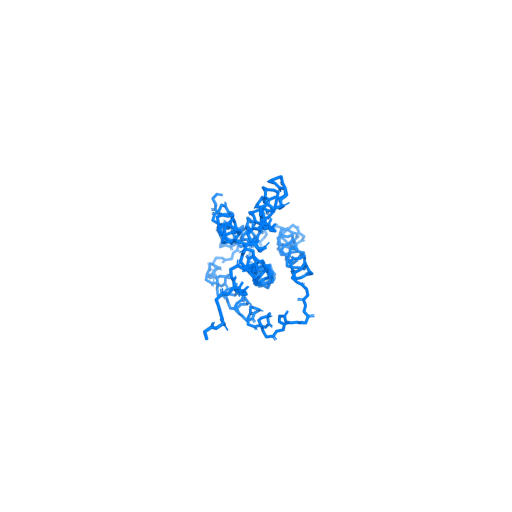. MET A 1 172 ? -11.791 6.025 -8.607 1.00 75.25 172 MET A O 1
#

InterPro domains:
  IPR002259 Equilibrative nucleoside transporter [PF01733] (133-172)
  IPR002259 Equilibrative nucleoside transporter [PTHR10332] (22-172)

pLDDT: mean 81.75, std 13.02, range [43.31, 95.56]

Sequence (172 aa):
MAGAGAGETETTHVLQLINKVPKYTYNVAYTIYFTIGVGYLLPWNAFITAVDYFTYLYPNTSIDRTFAIIYMFVTLISLLFILAYARKSTSFVRINVGFVLFVLALVVVPLMDVVYVKGRVGMFGGFYVAVGAVGVCGIGDALVQGSIIGSASELPERYVQAVVVGSGVSGM

Foldseek 3Di:
DDDDPPVVVVVVVVVVVVVPPPPVVVVVLLVVLLQLLLQLCLLVLVLQVCQVVVCVQAVPDPSVVLLVVLLVVLLVVLLVVCVVCVVPDALVVLLVVLNVLSVCLNVQLVVCCVPPVVVPRDDVVSVVSNSVSSSSSSNSNSSSVNSSCVVCVVDPPSSVVSSNVSNVVNND